Protein AF-A0A662CDY5-F1 (afdb_monomer_lite)

Sequence (95 aa):
MPFSRYDKVDVWFSFLEQEIDLVVVLTEQQEYLVYAGKDLPAFYRSHGIEALHIPVPDFGIPVDLESWQNGLEAVVTASKNGKKVVIHCLAGIGR

Foldseek 3Di:
DAQFPLPPPNVVVVCVVVVAAEEEEAADQVVCCVGNVDRVQVVCVVVNHHYHYQYADVVGGRPPVVSVVVVVVVVVVCVVVVGRYHYDYRNRDDD

pLDDT: mean 97.09, std 1.96, range [88.94, 98.69]

Radius of gyration: 12.73 Å; chains: 1; bounding box: 30×33×29 Å

Structure (mmCIF, N/CA/C/O backbone):
data_AF-A0A662CDY5-F1
#
_entry.id   AF-A0A662CDY5-F1
#
loop_
_atom_site.group_PDB
_atom_site.id
_atom_site.type_symbol
_atom_site.label_atom_id
_atom_site.label_alt_id
_atom_site.label_comp_id
_atom_site.label_asym_id
_atom_site.label_entity_id
_atom_site.label_seq_id
_atom_site.pdbx_PDB_ins_code
_atom_site.Cartn_x
_atom_site.Cartn_y
_atom_site.Cartn_z
_atom_site.occupancy
_atom_site.B_iso_or_equiv
_atom_site.auth_seq_id
_atom_site.auth_comp_id
_atom_site.auth_asym_i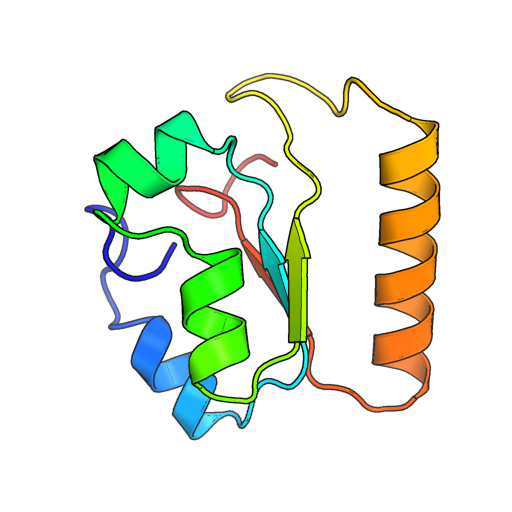d
_atom_site.auth_atom_id
_atom_site.pdbx_PDB_model_num
ATOM 1 N N . MET A 1 1 ? 2.754 -8.994 -2.316 1.00 94.94 1 MET A N 1
ATOM 2 C CA . MET A 1 1 ? 1.590 -8.475 -3.066 1.00 94.94 1 MET A CA 1
ATOM 3 C C . MET A 1 1 ? 0.613 -9.606 -3.341 1.00 94.94 1 MET A C 1
ATOM 5 O O . MET A 1 1 ? 1.096 -10.639 -3.809 1.00 94.94 1 MET A O 1
ATOM 9 N N . PRO A 1 2 ? -0.699 -9.425 -3.111 1.00 96.88 2 PRO A N 1
ATOM 10 C CA . PRO A 1 2 ? -1.716 -10.396 -3.510 1.00 96.88 2 PRO A CA 1
ATOM 11 C C . PRO A 1 2 ? -1.623 -10.807 -4.983 1.00 96.88 2 PRO A C 1
ATOM 13 O O . PRO A 1 2 ? -1.275 -9.983 -5.830 1.00 96.88 2 PRO A O 1
ATOM 16 N N . PHE A 1 3 ? -1.940 -12.067 -5.287 1.00 97.06 3 PHE A N 1
ATOM 17 C CA . PHE A 1 3 ? -2.007 -12.632 -6.650 1.00 97.06 3 PHE A CA 1
ATOM 18 C C . PHE A 1 3 ? -0.682 -12.667 -7.429 1.00 97.06 3 PHE A C 1
ATOM 20 O O . PHE A 1 3 ? -0.667 -13.037 -8.600 1.00 97.06 3 PHE A O 1
ATOM 27 N N . SER A 1 4 ? 0.432 -12.293 -6.801 1.00 96.00 4 SER A N 1
ATOM 28 C CA . SER A 1 4 ? 1.756 -12.322 -7.425 1.00 96.00 4 SER A CA 1
ATOM 29 C C . SER A 1 4 ? 2.499 -13.623 -7.142 1.00 96.00 4 SER A C 1
ATOM 31 O O . SER A 1 4 ? 2.180 -14.347 -6.206 1.00 96.00 4 SER A O 1
ATOM 33 N N . ARG A 1 5 ? 3.599 -13.884 -7.861 1.00 93.69 5 ARG A N 1
ATOM 34 C CA . ARG A 1 5 ? 4.501 -15.018 -7.555 1.00 93.69 5 ARG A CA 1
ATOM 35 C C . ARG A 1 5 ? 5.092 -14.994 -6.133 1.00 93.69 5 ARG A C 1
ATOM 37 O O . ARG A 1 5 ? 5.596 -16.019 -5.660 1.00 93.69 5 ARG A O 1
ATOM 44 N N . TYR A 1 6 ? 5.075 -13.823 -5.490 1.00 92.62 6 TYR A N 1
ATOM 45 C CA . TYR A 1 6 ? 5.528 -13.601 -4.115 1.00 92.62 6 TYR A CA 1
ATOM 46 C C . TYR A 1 6 ? 4.403 -13.768 -3.086 1.00 92.62 6 TYR A C 1
ATOM 48 O O . TYR A 1 6 ? 4.675 -13.723 -1.891 1.00 92.62 6 TYR A O 1
ATOM 56 N N . ASP A 1 7 ? 3.160 -13.973 -3.524 1.00 94.12 7 ASP A N 1
ATOM 57 C CA . ASP A 1 7 ? 2.054 -14.351 -2.652 1.00 94.12 7 ASP A CA 1
ATOM 58 C C . ASP A 1 7 ? 2.203 -15.828 -2.264 1.00 94.12 7 ASP A C 1
ATOM 60 O O . ASP A 1 7 ? 2.007 -16.724 -3.085 1.00 94.12 7 ASP A O 1
ATOM 64 N N . LYS A 1 8 ? 2.679 -16.086 -1.043 1.00 88.94 8 LYS A N 1
ATOM 65 C CA . LYS A 1 8 ? 2.916 -17.448 -0.525 1.00 88.94 8 LYS A CA 1
ATOM 66 C C . LYS A 1 8 ? 1.900 -17.887 0.522 1.00 88.94 8 LYS A C 1
ATOM 68 O O . LYS A 1 8 ? 1.921 -19.048 0.915 1.00 88.94 8 LYS A O 1
ATOM 73 N N . VAL A 1 9 ? 1.084 -16.957 1.003 1.00 89.00 9 VAL A N 1
ATOM 74 C CA . VAL A 1 9 ? 0.211 -17.138 2.171 1.00 89.00 9 VAL A CA 1
ATOM 75 C C . VAL A 1 9 ? -1.201 -16.627 1.907 1.00 89.00 9 VAL A C 1
ATOM 77 O O . VAL A 1 9 ? -1.927 -16.349 2.852 1.00 89.00 9 VAL A O 1
ATOM 80 N N . ASP A 1 10 ? -1.571 -16.471 0.635 1.00 92.62 10 ASP A N 1
ATOM 81 C CA . ASP A 1 10 ? -2.883 -15.979 0.224 1.00 92.62 10 ASP A CA 1
ATOM 82 C C . ASP A 1 10 ? -3.224 -14.625 0.868 1.00 92.62 10 ASP A C 1
ATOM 84 O O . ASP A 1 10 ? -4.257 -14.443 1.512 1.00 92.62 10 ASP A O 1
ATOM 88 N N . VAL A 1 11 ? -2.341 -13.639 0.670 1.00 95.75 11 VAL A N 1
ATOM 89 C CA . VAL A 1 11 ? -2.397 -12.319 1.328 1.00 95.75 11 VAL A CA 1
ATOM 90 C C . VAL A 1 11 ? -3.759 -11.636 1.155 1.00 95.75 11 VAL A C 1
ATOM 92 O O . VAL A 1 11 ? -4.221 -10.947 2.062 1.00 95.75 11 VAL A O 1
ATOM 95 N N . TRP A 1 12 ? -4.429 -11.842 0.016 1.00 97.56 12 TRP A N 1
ATOM 96 C CA . TRP A 1 12 ? -5.784 -11.329 -0.19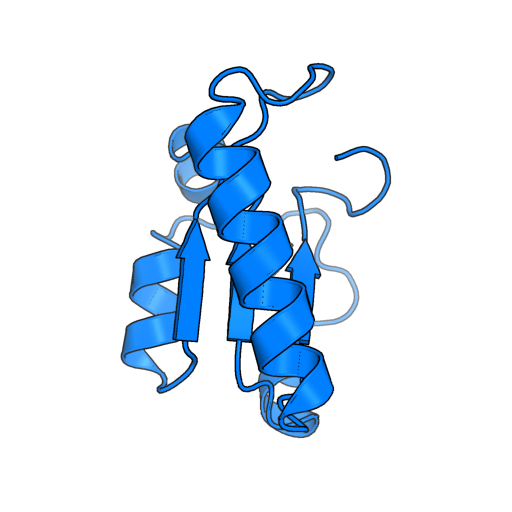6 1.00 97.56 12 TRP A CA 1
ATOM 97 C C . TRP A 1 12 ? -6.788 -11.837 0.845 1.00 97.56 12 TRP A C 1
ATOM 99 O O . TRP A 1 12 ? -7.570 -11.051 1.373 1.00 97.56 12 TRP A O 1
ATOM 109 N N . PHE A 1 13 ? -6.760 -13.129 1.174 1.00 97.12 13 PHE A N 1
ATOM 110 C CA . PHE A 1 13 ? -7.656 -13.690 2.183 1.00 97.12 13 PHE A CA 1
ATOM 111 C C . PHE A 1 13 ? -7.350 -13.121 3.564 1.00 97.12 13 PHE A C 1
ATOM 113 O O . PHE A 1 13 ? -8.279 -12.764 4.282 1.00 97.12 13 PHE A O 1
ATOM 120 N N . SER A 1 14 ? -6.073 -12.910 3.894 1.00 96.69 14 SER A N 1
ATOM 121 C CA . SER A 1 14 ? -5.704 -12.222 5.134 1.00 96.69 14 SER A CA 1
ATOM 122 C C . SER A 1 14 ? -6.256 -10.794 5.199 1.00 96.69 14 SER A C 1
ATOM 124 O O . SER A 1 14 ? -6.608 -10.338 6.282 1.00 96.69 14 SER A O 1
ATOM 126 N N . PHE A 1 15 ? -6.376 -10.082 4.070 1.00 97.50 15 PHE A N 1
ATOM 127 C CA . PHE A 1 15 ? -6.994 -8.749 4.072 1.00 97.50 15 PHE A CA 1
ATOM 128 C C . PHE A 1 15 ? -8.473 -8.813 4.456 1.00 97.50 15 PHE A C 1
ATOM 130 O O . PHE A 1 15 ? -8.951 -7.963 5.204 1.00 97.50 15 PHE A O 1
ATOM 137 N N . LEU A 1 16 ? -9.185 -9.831 3.972 1.00 97.56 16 LEU A N 1
ATOM 138 C CA . LEU A 1 16 ? -10.594 -10.040 4.293 1.00 97.56 16 LEU A CA 1
ATOM 139 C C . LEU A 1 16 ? -10.780 -10.484 5.747 1.00 97.56 16 LEU A C 1
ATOM 141 O O . LEU A 1 16 ? -11.602 -9.912 6.454 1.00 97.56 16 LEU A O 1
ATOM 145 N N . GLU A 1 17 ? -9.994 -11.456 6.211 1.00 97.62 17 GLU A N 1
ATOM 146 C CA . GLU A 1 17 ? -10.059 -11.968 7.588 1.00 97.62 17 GLU A CA 1
ATOM 147 C C . GLU A 1 17 ? -9.742 -10.899 8.632 1.00 97.62 17 GLU A C 1
ATOM 149 O O . GLU A 1 17 ? -10.333 -10.882 9.709 1.00 97.62 17 GLU A O 1
ATOM 154 N N . GLN A 1 18 ? -8.797 -10.009 8.324 1.00 97.31 18 GLN A N 1
ATOM 155 C CA . GLN A 1 18 ? -8.432 -8.911 9.211 1.00 97.31 18 GLN A CA 1
ATOM 156 C C . GLN A 1 18 ? -9.335 -7.688 9.037 1.00 97.31 18 GLN A C 1
ATOM 158 O O . GLN A 1 18 ? -9.177 -6.742 9.803 1.00 97.31 18 GLN A O 1
ATOM 163 N N . GLU A 1 19 ? -10.285 -7.702 8.096 1.00 97.81 19 GLU A N 1
ATOM 164 C CA . GLU A 1 19 ? -11.175 -6.580 7.768 1.00 97.81 19 GLU A CA 1
ATOM 165 C C . GLU A 1 19 ? -10.383 -5.293 7.480 1.00 97.81 19 GLU A C 1
ATOM 167 O O . GLU A 1 19 ? -10.567 -4.266 8.130 1.00 97.81 19 GLU A O 1
ATOM 172 N N . ILE A 1 20 ? -9.424 -5.371 6.556 1.00 98.50 20 ILE A N 1
ATOM 173 C CA . ILE A 1 20 ? -8.583 -4.226 6.188 1.00 98.50 20 ILE A CA 1
ATOM 174 C C . ILE A 1 20 ? -9.432 -3.110 5.575 1.00 98.50 20 ILE A C 1
ATOM 176 O O . ILE A 1 20 ? -10.181 -3.338 4.628 1.00 98.50 20 ILE A O 1
ATOM 180 N N . ASP A 1 21 ? -9.251 -1.889 6.078 1.00 98.62 21 ASP A N 1
ATOM 181 C CA . ASP A 1 21 ? -10.003 -0.707 5.650 1.00 98.62 21 ASP A CA 1
ATOM 182 C C . ASP A 1 21 ? -9.327 0.022 4.482 1.00 98.62 21 ASP A C 1
ATOM 184 O O . ASP A 1 21 ? -10.001 0.557 3.603 1.00 98.62 21 ASP A O 1
ATOM 188 N N . LEU A 1 22 ? -7.988 0.075 4.484 1.00 98.69 22 LEU A N 1
ATOM 189 C CA . LEU A 1 22 ? -7.183 0.817 3.510 1.00 98.69 22 LEU A CA 1
ATOM 190 C C . LEU A 1 22 ? -5.970 0.001 3.057 1.00 98.69 22 LEU A C 1
ATOM 192 O O . LEU A 1 22 ? -5.166 -0.440 3.879 1.00 98.69 22 LEU A O 1
ATOM 196 N N . VAL A 1 23 ? -5.783 -0.107 1.741 1.00 98.62 23 VAL A N 1
ATOM 197 C CA . VAL A 1 23 ? -4.577 -0.675 1.130 1.00 98.62 23 VAL A CA 1
ATOM 198 C C . VAL A 1 23 ? -3.795 0.401 0.384 1.00 98.62 23 VAL A C 1
ATOM 200 O O . VAL A 1 23 ? -4.315 1.085 -0.498 1.00 98.62 23 VAL A O 1
ATOM 203 N N . VAL A 1 24 ? -2.512 0.516 0.708 1.00 98.62 24 VAL A N 1
ATOM 204 C CA . VAL A 1 24 ? -1.550 1.363 0.007 1.00 98.62 24 VAL A CA 1
ATOM 205 C C . VAL A 1 24 ? -0.746 0.508 -0.965 1.00 98.62 24 VAL A C 1
ATOM 207 O O . VAL A 1 24 ? -0.038 -0.420 -0.566 1.00 98.62 24 VAL A O 1
ATOM 210 N N . VAL A 1 25 ? -0.856 0.836 -2.250 1.00 98.50 25 VAL A N 1
ATOM 211 C CA . VAL A 1 25 ? -0.180 0.141 -3.348 1.00 98.50 25 VAL A CA 1
ATOM 212 C C . VAL A 1 25 ? 1.026 0.965 -3.781 1.00 98.50 25 VAL A C 1
ATOM 214 O O . VAL A 1 25 ? 0.864 2.055 -4.326 1.00 98.50 25 VAL A O 1
ATOM 217 N N . LEU A 1 26 ? 2.227 0.429 -3.551 1.00 98.44 26 LEU A N 1
ATOM 218 C CA . LEU A 1 26 ? 3.495 1.079 -3.914 1.00 98.44 26 LEU A CA 1
ATOM 219 C C . LEU A 1 26 ? 4.027 0.653 -5.287 1.00 98.44 26 LEU A C 1
ATOM 221 O O . LEU A 1 26 ? 4.958 1.259 -5.804 1.00 98.44 26 LEU A O 1
ATOM 225 N N . THR A 1 27 ? 3.472 -0.404 -5.881 1.00 98.25 27 THR A N 1
ATOM 226 C CA . THR A 1 27 ? 3.876 -0.856 -7.218 1.00 98.25 27 THR A CA 1
ATOM 227 C C . THR A 1 27 ? 3.387 0.094 -8.303 1.00 98.25 27 THR A C 1
ATOM 229 O O . THR A 1 27 ? 2.255 0.585 -8.245 1.00 98.25 27 THR A O 1
ATOM 232 N N . GLU A 1 28 ? 4.204 0.300 -9.330 1.00 98.12 28 GLU A N 1
ATOM 233 C CA . GLU A 1 28 ? 3.786 0.975 -10.553 1.00 98.12 28 GLU A CA 1
ATOM 234 C C . GLU A 1 28 ? 2.643 0.204 -11.224 1.00 98.12 28 GLU A C 1
ATOM 236 O O . GLU A 1 28 ? 2.458 -1.001 -11.017 1.00 98.12 28 GLU A O 1
ATOM 241 N N . GLN A 1 29 ? 1.856 0.901 -12.045 1.00 98.19 29 GLN A N 1
ATOM 242 C CA . GLN A 1 29 ? 0.692 0.295 -12.688 1.00 98.19 29 GLN A CA 1
ATOM 243 C C . GLN A 1 29 ? 1.065 -0.921 -13.535 1.00 98.19 29 GLN A C 1
ATOM 245 O O . GLN A 1 29 ? 0.407 -1.959 -13.482 1.00 98.19 29 GLN A O 1
ATOM 250 N N . GLN A 1 30 ? 2.155 -0.816 -14.288 1.00 98.00 30 GLN A N 1
ATOM 251 C CA . GLN A 1 30 ? 2.622 -1.897 -15.143 1.00 98.00 30 GLN A CA 1
ATOM 252 C C . GLN A 1 30 ? 3.015 -3.129 -14.316 1.00 98.00 30 GLN A C 1
ATOM 254 O O . GLN A 1 30 ? 2.739 -4.250 -14.735 1.00 98.00 30 GLN A O 1
ATOM 259 N N . GLU A 1 31 ? 3.581 -2.949 -13.119 1.00 98.12 31 GLU A N 1
ATOM 260 C CA . GLU A 1 31 ? 3.968 -4.064 -12.252 1.00 98.12 31 GLU A CA 1
ATOM 261 C C . GLU A 1 31 ? 2.756 -4.856 -11.758 1.00 98.12 31 GLU A C 1
ATOM 263 O O . GLU A 1 31 ? 2.748 -6.081 -11.883 1.00 98.12 31 GLU A O 1
ATOM 268 N N . TYR A 1 32 ? 1.718 -4.204 -11.219 1.00 98.00 32 TYR A N 1
ATOM 269 C CA . TYR A 1 32 ? 0.551 -4.954 -10.744 1.00 98.00 32 TYR A CA 1
ATOM 270 C C . TYR A 1 32 ? -0.249 -5.577 -11.895 1.00 98.00 32 TYR A C 1
ATOM 272 O O . TYR A 1 32 ? -0.777 -6.680 -11.746 1.00 98.00 32 TYR A O 1
ATOM 280 N N . LEU A 1 33 ? -0.269 -4.949 -13.075 1.00 98.25 33 LEU A N 1
ATOM 281 C CA . LEU A 1 33 ? -0.906 -5.539 -14.252 1.00 98.25 33 LEU A CA 1
ATOM 282 C C . LEU A 1 33 ? -0.161 -6.796 -14.711 1.00 98.25 33 LEU A C 1
ATOM 284 O O . LEU A 1 33 ? -0.801 -7.789 -15.046 1.00 98.25 33 LEU A O 1
ATOM 288 N N . VAL A 1 34 ? 1.173 -6.786 -14.676 1.00 97.88 34 VAL A N 1
ATOM 289 C CA . VAL A 1 34 ? 2.002 -7.938 -15.062 1.00 97.88 34 VAL A CA 1
ATOM 290 C C . VAL A 1 34 ? 1.958 -9.048 -14.014 1.00 97.88 34 VAL A C 1
ATOM 292 O O . VAL A 1 34 ? 1.763 -10.211 -14.359 1.00 97.88 34 VAL A O 1
ATOM 295 N N . TYR A 1 35 ? 2.157 -8.718 -12.738 1.00 97.19 35 TYR A N 1
ATOM 296 C CA . TYR A 1 35 ? 2.365 -9.726 -11.699 1.00 97.19 35 TYR A CA 1
ATOM 297 C C . TYR A 1 35 ? 1.082 -10.189 -11.013 1.00 97.19 35 TYR A C 1
ATOM 299 O O . TYR A 1 35 ? 1.066 -11.326 -10.558 1.00 97.19 35 TYR A O 1
ATOM 307 N N . ALA A 1 36 ? 0.041 -9.354 -10.923 1.00 97.25 36 ALA A N 1
ATOM 308 C CA . ALA A 1 36 ? -1.259 -9.737 -10.356 1.00 97.25 36 ALA A CA 1
ATOM 309 C C . ALA A 1 36 ? -2.345 -9.949 -11.425 1.00 97.25 36 ALA A C 1
ATOM 311 O O . ALA A 1 36 ? -3.400 -10.507 -11.119 1.00 97.25 36 ALA A O 1
ATOM 312 N N . GLY A 1 37 ? -2.125 -9.498 -12.668 1.00 97.88 37 GLY A N 1
ATOM 313 C CA . GLY A 1 37 ? -3.113 -9.612 -13.748 1.00 97.88 37 GLY A CA 1
ATOM 314 C C . GLY A 1 37 ? -4.368 -8.763 -13.525 1.00 97.88 37 GLY A C 1
ATOM 315 O O . GLY A 1 37 ? -5.426 -9.077 -14.073 1.00 97.88 37 GLY A O 1
ATOM 316 N N . LYS A 1 38 ? -4.293 -7.745 -12.658 1.00 97.44 38 LYS A N 1
ATOM 317 C CA . LYS A 1 38 ? -5.432 -6.931 -12.208 1.00 97.44 38 LYS A CA 1
ATOM 318 C C . LYS A 1 38 ? -4.989 -5.501 -11.935 1.00 97.44 38 LYS A C 1
ATOM 320 O O . LYS A 1 38 ? -3.875 -5.284 -11.472 1.00 97.44 38 LYS A O 1
ATOM 325 N N . ASP A 1 39 ? -5.892 -4.547 -12.137 1.00 98.50 39 ASP A N 1
ATOM 326 C CA . ASP A 1 39 ? -5.776 -3.220 -11.531 1.00 98.50 39 ASP A CA 1
ATOM 327 C C . ASP A 1 39 ? -6.067 -3.355 -10.030 1.00 98.50 39 ASP A C 1
ATOM 329 O O . ASP A 1 39 ? -7.222 -3.501 -9.627 1.00 98.50 39 ASP A O 1
ATOM 333 N N . LEU A 1 40 ? -5.013 -3.410 -9.209 1.00 98.50 40 LEU A N 1
ATOM 334 C CA . LEU A 1 40 ? -5.147 -3.671 -7.773 1.00 98.50 40 LEU A CA 1
ATOM 335 C C . LEU A 1 40 ? -5.941 -2.579 -7.041 1.00 98.50 40 LEU A C 1
ATOM 337 O O . LEU A 1 40 ? -6.870 -2.941 -6.318 1.00 98.50 40 LEU A O 1
ATOM 341 N N . PRO A 1 41 ? -5.664 -1.270 -7.225 1.00 98.62 41 PRO A N 1
ATOM 342 C CA . PRO A 1 41 ? -6.489 -0.230 -6.620 1.00 98.62 41 PRO A CA 1
ATOM 343 C C . PRO A 1 41 ? -7.974 -0.336 -6.988 1.00 98.62 41 PRO A C 1
ATOM 345 O O . PRO A 1 41 ? -8.829 -0.193 -6.114 1.00 98.62 41 PRO A O 1
ATOM 348 N N . ALA A 1 42 ? -8.304 -0.598 -8.257 1.00 98.62 42 ALA A N 1
ATOM 349 C CA . ALA A 1 42 ? -9.694 -0.783 -8.671 1.00 98.62 42 ALA A CA 1
ATOM 350 C C . ALA A 1 42 ? -10.314 -2.050 -8.060 1.00 98.62 42 ALA A C 1
ATOM 352 O O . ALA A 1 42 ? -11.450 -2.010 -7.586 1.00 98.62 42 ALA A O 1
ATOM 353 N N . PHE A 1 43 ? -9.560 -3.151 -8.025 1.00 98.62 43 PHE A N 1
ATOM 354 C CA . PHE A 1 43 ? -9.985 -4.418 -7.436 1.00 98.62 43 PHE A CA 1
ATOM 355 C C . PHE A 1 43 ? -10.293 -4.283 -5.940 1.00 98.62 43 PHE A C 1
ATOM 357 O O . PHE A 1 43 ? -11.337 -4.747 -5.494 1.00 98.62 43 PHE A O 1
ATOM 364 N N . TYR A 1 44 ? -9.444 -3.621 -5.152 1.00 98.62 44 TYR A N 1
ATOM 365 C CA . TYR A 1 44 ? -9.714 -3.423 -3.723 1.00 98.62 44 TYR A CA 1
ATOM 366 C C . TYR A 1 44 ? -10.972 -2.577 -3.495 1.00 98.62 44 TYR A C 1
ATOM 368 O O . TYR A 1 44 ? -11.854 -2.981 -2.735 1.00 98.62 44 TYR A O 1
ATOM 376 N N . ARG A 1 45 ? -11.126 -1.472 -4.242 1.00 98.62 45 ARG A N 1
ATOM 377 C CA . ARG A 1 45 ? -12.323 -0.617 -4.157 1.00 98.62 45 ARG A CA 1
ATOM 378 C C . ARG A 1 45 ? -13.599 -1.357 -4.540 1.00 98.62 45 ARG A C 1
ATOM 380 O O . ARG A 1 45 ? -14.626 -1.149 -3.900 1.00 98.62 45 ARG A O 1
ATOM 387 N N . SER A 1 46 ? -13.552 -2.252 -5.531 1.00 98.31 46 SER A N 1
ATOM 388 C CA . SER A 1 46 ? -14.721 -3.059 -5.910 1.00 98.31 46 SER A CA 1
ATOM 389 C C . SER A 1 46 ? -15.144 -4.063 -4.832 1.00 98.31 46 SER A C 1
ATOM 391 O O . SER A 1 46 ? -16.246 -4.595 -4.910 1.00 98.31 46 SER A O 1
ATOM 393 N N . HIS A 1 47 ? -14.285 -4.325 -3.843 1.00 98.19 47 HIS A N 1
ATOM 394 C CA . HIS A 1 47 ? -14.558 -5.183 -2.687 1.00 98.19 47 HIS A CA 1
ATOM 395 C C . HIS A 1 47 ? -14.770 -4.376 -1.395 1.00 98.19 47 HIS A C 1
ATOM 397 O O . HIS A 1 47 ? -14.757 -4.946 -0.310 1.00 98.19 47 HIS A O 1
ATOM 403 N N . GLY A 1 48 ? -14.982 -3.059 -1.500 1.00 98.12 48 GLY A N 1
ATOM 404 C CA . GLY A 1 48 ? -15.289 -2.197 -0.356 1.00 98.12 48 GLY A CA 1
ATOM 405 C C . GLY A 1 48 ? -14.078 -1.758 0.470 1.00 98.12 48 GLY A C 1
ATOM 406 O O . GLY A 1 48 ? -14.272 -1.151 1.516 1.00 98.12 48 GLY A O 1
ATOM 407 N N . ILE A 1 49 ? -12.853 -2.022 0.007 1.00 98.56 49 ILE A N 1
ATOM 408 C CA . ILE A 1 49 ? -11.618 -1.602 0.677 1.00 98.56 49 ILE A CA 1
ATOM 409 C C . ILE A 1 49 ? -11.110 -0.314 0.021 1.00 98.56 49 ILE A C 1
ATOM 411 O O . ILE A 1 49 ? -10.988 -0.233 -1.206 1.00 98.56 49 ILE A O 1
ATOM 415 N N . GLU A 1 50 ? -10.792 0.710 0.813 1.00 98.44 50 GLU A N 1
ATOM 416 C CA . GLU A 1 50 ? -10.176 1.927 0.284 1.00 98.44 50 GLU A CA 1
ATOM 417 C C . GLU A 1 50 ? -8.791 1.608 -0.293 1.00 98.44 50 GLU A C 1
ATOM 419 O O . GLU A 1 50 ? -8.047 0.780 0.232 1.00 98.44 50 GLU A O 1
ATOM 424 N N . ALA A 1 51 ? -8.415 2.278 -1.383 1.00 98.44 51 ALA A N 1
ATOM 425 C CA . ALA A 1 51 ? -7.122 2.048 -2.018 1.00 98.44 51 ALA A CA 1
ATOM 426 C C . ALA A 1 51 ? -6.426 3.354 -2.388 1.00 98.44 51 ALA A C 1
ATOM 428 O O . ALA A 1 51 ? -6.955 4.145 -3.181 1.00 98.44 51 ALA A O 1
ATO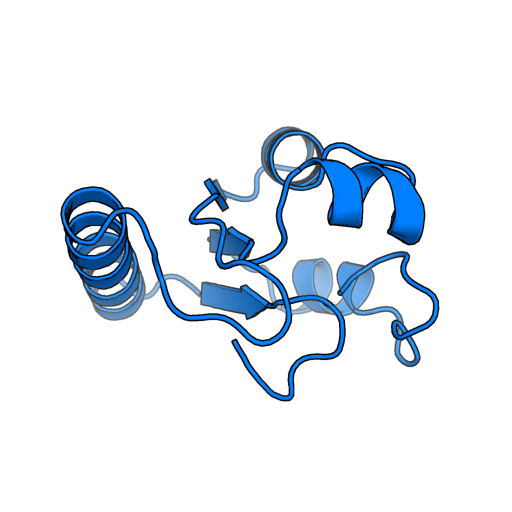M 429 N N . LEU A 1 52 ? -5.214 3.522 -1.862 1.00 98.19 52 LEU A N 1
ATOM 430 C CA . LEU A 1 52 ? -4.300 4.609 -2.184 1.00 98.19 52 LEU A CA 1
ATOM 431 C C . LEU A 1 52 ? -3.187 4.072 -3.089 1.00 98.19 52 LEU A C 1
ATOM 433 O O . LEU A 1 52 ? -2.451 3.165 -2.708 1.00 98.19 52 LEU A O 1
ATOM 437 N N . HIS A 1 53 ? -3.059 4.629 -4.293 1.00 98.19 53 HIS A N 1
ATOM 438 C CA . HIS A 1 53 ? -1.974 4.290 -5.214 1.00 98.19 53 HIS A CA 1
ATOM 439 C C . HIS A 1 53 ? -0.932 5.403 -5.181 1.00 98.19 53 HIS A C 1
ATOM 441 O O . HIS A 1 53 ? -1.197 6.503 -5.652 1.00 98.19 53 HIS A O 1
ATOM 447 N N . ILE A 1 54 ? 0.228 5.108 -4.600 1.00 97.56 54 ILE A N 1
ATOM 448 C CA . ILE A 1 54 ? 1.377 6.016 -4.515 1.00 97.56 54 ILE A CA 1
ATOM 449 C C . ILE A 1 54 ? 2.601 5.265 -5.056 1.00 97.56 54 ILE A C 1
ATOM 451 O O . ILE A 1 54 ? 3.345 4.659 -4.283 1.00 97.56 54 ILE A O 1
ATOM 455 N N . PRO A 1 55 ? 2.756 5.198 -6.392 1.00 97.75 55 PRO A N 1
ATOM 456 C CA . PRO A 1 55 ? 3.750 4.341 -7.021 1.00 97.75 55 PRO A CA 1
ATOM 457 C C . PRO A 1 55 ? 5.175 4.794 -6.702 1.00 97.75 55 PRO A C 1
ATOM 459 O O . PRO A 1 55 ? 5.511 5.975 -6.783 1.00 97.75 55 PRO A O 1
ATOM 462 N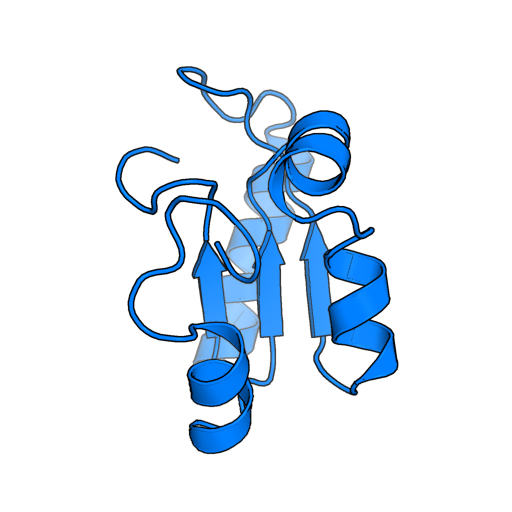 N . VAL A 1 56 ? 6.029 3.821 -6.404 1.00 98.00 56 VAL A N 1
ATOM 463 C CA . VAL A 1 56 ? 7.473 3.988 -6.255 1.00 98.00 56 VAL A CA 1
ATOM 464 C C . VAL A 1 56 ? 8.147 3.043 -7.253 1.00 98.00 56 VAL A C 1
ATOM 466 O O . VAL A 1 56 ? 7.841 1.844 -7.218 1.00 98.00 56 VAL A O 1
ATOM 469 N N . PRO A 1 57 ? 9.043 3.536 -8.131 1.00 97.62 57 PRO A N 1
ATOM 470 C CA . PRO A 1 57 ? 9.761 2.686 -9.077 1.00 97.62 57 PRO A CA 1
ATOM 471 C C . PRO A 1 57 ? 10.531 1.567 -8.375 1.00 97.62 57 PRO A C 1
ATOM 473 O O . PRO A 1 57 ? 11.076 1.762 -7.282 1.00 97.62 57 PRO A O 1
ATOM 476 N N . ASP A 1 58 ? 10.595 0.387 -8.993 1.00 96.75 58 ASP A N 1
ATOM 477 C CA . ASP A 1 58 ? 11.370 -0.724 -8.437 1.00 96.75 58 ASP A CA 1
ATOM 478 C C . ASP A 1 58 ? 12.860 -0.354 -8.344 1.00 96.75 58 ASP A C 1
ATOM 480 O O . ASP A 1 58 ? 13.420 0.250 -9.259 1.00 96.75 58 ASP A O 1
ATOM 484 N N . PHE A 1 59 ? 13.493 -0.673 -7.210 1.00 96.06 59 PHE A N 1
ATOM 485 C CA . PHE A 1 59 ? 14.850 -0.216 -6.852 1.00 96.06 59 PHE A CA 1
ATOM 486 C C . PHE A 1 59 ? 15.053 1.316 -6.839 1.00 96.06 59 PHE A C 1
ATOM 488 O O . PHE A 1 59 ? 16.192 1.786 -6.845 1.00 96.06 59 PHE A O 1
ATOM 495 N N . GLY A 1 60 ? 13.969 2.095 -6.803 1.00 95.88 60 GLY A N 1
ATOM 496 C CA . GLY A 1 60 ? 13.988 3.553 -6.766 1.00 95.88 60 GLY A CA 1
ATOM 497 C C . GLY A 1 60 ? 13.499 4.149 -5.446 1.00 95.88 60 GLY A C 1
ATOM 498 O O . GLY A 1 60 ? 13.328 3.467 -4.436 1.00 95.88 60 GLY A O 1
ATOM 499 N N . ILE A 1 61 ? 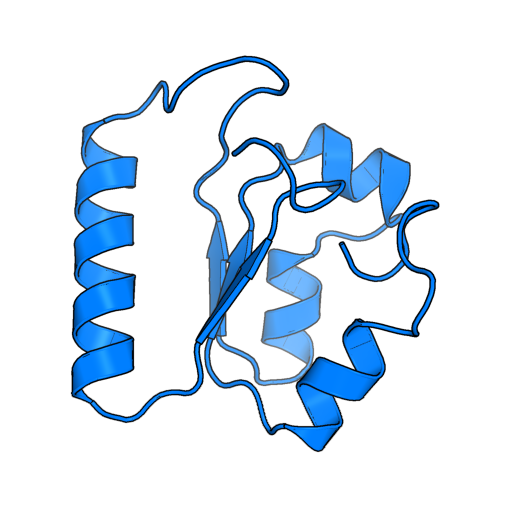13.264 5.459 -5.487 1.00 96.62 61 ILE A N 1
ATOM 500 C CA . ILE A 1 61 ? 12.649 6.259 -4.421 1.00 96.62 61 ILE A CA 1
ATOM 501 C C . ILE A 1 61 ? 11.402 6.967 -4.976 1.00 96.62 61 ILE A C 1
ATOM 503 O O . ILE A 1 61 ? 11.266 7.051 -6.202 1.00 96.62 61 ILE A O 1
ATOM 507 N N . PRO A 1 62 ? 10.492 7.478 -4.124 1.00 97.12 62 PRO A N 1
ATOM 508 C CA . PRO A 1 62 ? 9.347 8.254 -4.587 1.00 97.12 62 PRO A CA 1
ATOM 509 C C . PRO A 1 62 ? 9.792 9.416 -5.481 1.00 97.12 62 PRO A C 1
ATOM 511 O O . PRO A 1 62 ? 10.658 10.204 -5.102 1.00 97.12 62 PRO A O 1
ATOM 514 N N . VAL A 1 63 ? 9.209 9.498 -6.677 1.00 96.50 63 VAL A N 1
ATOM 515 C CA . VAL A 1 63 ? 9.539 10.537 -7.668 1.00 96.50 63 VAL A CA 1
ATOM 516 C C . VAL A 1 63 ? 8.661 11.778 -7.509 1.00 96.50 63 VAL A C 1
ATOM 518 O O . VAL A 1 63 ? 9.134 12.896 -7.690 1.00 96.50 63 VAL A O 1
ATOM 521 N N . ASP A 1 64 ? 7.401 11.580 -7.122 1.00 96.06 64 ASP A N 1
ATOM 522 C CA . ASP A 1 64 ? 6.450 12.640 -6.799 1.00 96.06 64 ASP A CA 1
ATOM 523 C C . ASP A 1 64 ? 6.397 12.820 -5.276 1.00 96.06 64 ASP A C 1
ATOM 525 O O . ASP A 1 64 ? 5.677 12.116 -4.564 1.00 96.06 64 ASP A O 1
ATOM 529 N N . LEU A 1 65 ? 7.224 13.737 -4.768 1.00 96.25 65 LEU A N 1
ATOM 530 C CA . LEU A 1 65 ? 7.356 13.984 -3.331 1.00 96.25 65 LEU A CA 1
ATOM 531 C C . LEU A 1 65 ? 6.105 14.622 -2.719 1.00 96.25 65 LEU A C 1
ATOM 533 O O . LEU A 1 65 ? 5.841 14.411 -1.537 1.00 96.25 65 LEU A O 1
ATOM 537 N N . GLU A 1 66 ? 5.331 15.376 -3.501 1.00 97.06 66 GLU A N 1
ATOM 538 C CA . GLU A 1 66 ? 4.084 15.978 -3.029 1.00 97.06 66 GLU A CA 1
ATOM 539 C C . GLU A 1 66 ? 3.018 14.894 -2.849 1.00 97.06 66 GLU A C 1
ATOM 541 O O . GLU A 1 66 ? 2.448 14.759 -1.764 1.00 97.06 66 GLU A O 1
ATOM 546 N N . SER A 1 67 ? 2.810 14.047 -3.863 1.00 95.12 67 SER A N 1
ATOM 547 C CA . SER A 1 67 ? 1.903 12.902 -3.742 1.00 95.12 67 SER A CA 1
ATOM 548 C C . SER A 1 67 ? 2.351 11.933 -2.646 1.00 95.12 67 SER A C 1
ATOM 550 O O . SER A 1 67 ? 1.504 11.355 -1.962 1.00 95.12 67 SER A O 1
ATOM 552 N N . TRP A 1 68 ? 3.660 11.745 -2.467 1.00 97.19 68 TRP A N 1
ATOM 553 C CA . TRP A 1 68 ? 4.207 10.922 -1.392 1.00 97.19 68 TRP A CA 1
ATOM 554 C C . TRP A 1 68 ? 3.875 11.495 -0.012 1.00 97.19 68 TRP A C 1
ATOM 556 O O . TRP A 1 68 ? 3.347 10.777 0.837 1.00 97.19 68 TRP A O 1
ATOM 566 N N . GLN A 1 69 ? 4.123 12.791 0.199 1.00 97.88 69 GLN A N 1
ATOM 567 C CA . GLN A 1 69 ? 3.831 13.469 1.460 1.00 97.88 69 GLN A CA 1
ATOM 568 C C . GLN A 1 69 ? 2.330 13.433 1.781 1.00 97.88 69 GLN A C 1
ATOM 570 O O . GLN A 1 69 ? 1.947 13.040 2.884 1.00 97.88 69 GLN A O 1
ATOM 575 N N . ASN A 1 70 ? 1.478 13.736 0.799 1.00 97.75 70 ASN A N 1
ATOM 576 C CA . ASN A 1 70 ? 0.024 13.645 0.940 1.00 97.75 70 ASN A CA 1
ATOM 577 C C . ASN A 1 70 ? -0.424 12.213 1.283 1.00 97.75 70 ASN A C 1
ATOM 579 O O . ASN A 1 70 ? -1.305 12.004 2.119 1.00 97.75 70 ASN A O 1
ATOM 583 N N . GLY A 1 71 ? 0.206 11.206 0.669 1.00 97.19 71 GLY A N 1
ATOM 584 C CA . GLY A 1 71 ? -0.057 9.799 0.955 1.00 97.19 71 GLY A CA 1
ATOM 585 C C . GLY A 1 71 ? 0.333 9.391 2.377 1.00 97.19 71 GLY A C 1
ATOM 586 O O . GLY A 1 71 ? -0.450 8.728 3.059 1.00 97.19 71 GLY A O 1
ATOM 587 N N . LEU A 1 72 ? 1.500 9.829 2.859 1.00 97.38 72 LEU A N 1
ATOM 588 C CA . LEU A 1 72 ? 1.930 9.614 4.244 1.00 97.38 72 LEU A CA 1
ATOM 589 C C . LEU A 1 72 ? 0.937 10.228 5.238 1.00 97.38 72 LEU A C 1
ATOM 591 O O . LEU A 1 72 ? 0.538 9.571 6.200 1.00 97.38 72 LEU A O 1
ATOM 595 N N . GLU A 1 73 ? 0.496 11.462 4.994 1.00 98.31 73 GLU A N 1
ATOM 596 C CA . GLU A 1 73 ? -0.490 12.140 5.841 1.00 98.31 73 GLU A CA 1
ATOM 597 C C . GLU A 1 73 ? -1.837 11.409 5.861 1.00 98.31 73 GLU A C 1
ATOM 599 O O . GLU A 1 73 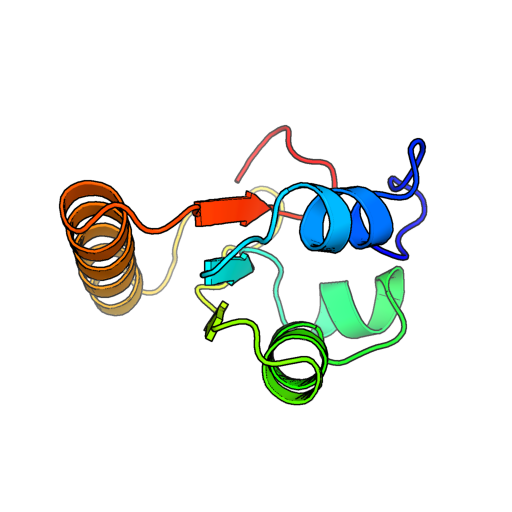? -2.435 11.248 6.932 1.00 98.31 73 GLU A O 1
ATOM 604 N N . ALA A 1 74 ? -2.283 10.890 4.713 1.00 98.06 74 ALA A N 1
ATOM 605 C CA . ALA A 1 74 ? -3.491 10.077 4.618 1.00 98.06 74 ALA A CA 1
ATOM 606 C C . ALA A 1 74 ? -3.373 8.778 5.434 1.00 98.06 74 ALA A C 1
ATOM 608 O O . ALA A 1 74 ? -4.284 8.448 6.197 1.00 98.06 74 ALA A O 1
ATOM 609 N N . VAL A 1 75 ? -2.240 8.073 5.345 1.00 98.19 75 VAL A N 1
ATOM 610 C CA . VAL A 1 75 ? -1.979 6.835 6.103 1.00 98.19 75 VAL A CA 1
ATOM 611 C C . VAL A 1 75 ? -1.932 7.090 7.609 1.00 98.19 75 VAL A C 1
ATOM 613 O O . VAL A 1 75 ? -2.542 6.349 8.388 1.00 98.19 75 VAL A O 1
ATOM 616 N N . VAL A 1 76 ? -1.240 8.152 8.032 1.00 98.31 76 VAL A N 1
ATOM 617 C CA . VAL A 1 76 ? -1.148 8.544 9.445 1.00 98.31 76 VAL A CA 1
ATOM 618 C C . VAL A 1 76 ? -2.527 8.912 9.985 1.00 98.31 76 VAL A C 1
ATOM 620 O O . VAL A 1 76 ? -2.893 8.487 11.081 1.00 98.31 76 VAL A O 1
ATOM 623 N N . THR A 1 77 ? -3.309 9.674 9.222 1.00 98.44 77 THR A N 1
ATOM 624 C CA . THR A 1 77 ? -4.669 10.073 9.607 1.00 98.44 77 THR A CA 1
ATOM 625 C C . THR A 1 77 ? -5.598 8.864 9.704 1.00 98.44 77 THR A C 1
ATOM 627 O O . THR A 1 77 ? -6.295 8.715 10.705 1.00 98.44 77 THR A O 1
ATOM 630 N N . ALA A 1 78 ? -5.568 7.959 8.719 1.00 98.25 78 ALA A N 1
ATOM 631 C CA . ALA A 1 78 ? -6.343 6.719 8.736 1.00 98.25 78 ALA A CA 1
ATOM 632 C C . ALA A 1 78 ? -6.024 5.872 9.977 1.00 98.25 78 ALA A C 1
ATOM 634 O O . ALA A 1 78 ? -6.933 5.505 10.723 1.00 98.25 78 ALA A O 1
ATOM 635 N N . SER A 1 79 ? -4.735 5.653 10.246 1.00 97.25 79 SER A N 1
ATOM 636 C CA . SER A 1 79 ? -4.271 4.895 11.413 1.00 97.25 79 SER A CA 1
ATOM 637 C C . SER A 1 79 ? -4.713 5.538 12.733 1.00 97.25 79 SER A C 1
ATOM 639 O O . SER A 1 79 ? -5.203 4.851 13.626 1.00 97.25 79 SER A O 1
ATOM 641 N N . LYS A 1 80 ? -4.602 6.870 12.861 1.00 98.25 80 LYS A N 1
ATOM 642 C CA . LYS A 1 80 ? -5.057 7.612 14.054 1.00 98.25 80 LYS A CA 1
ATOM 643 C C . LYS A 1 80 ? -6.566 7.518 14.279 1.00 98.25 80 LYS A C 1
ATOM 645 O O . LYS A 1 80 ? -7.006 7.561 15.424 1.00 98.25 80 LYS A O 1
ATOM 650 N N . ASN A 1 81 ? -7.337 7.363 13.208 1.00 98.12 81 ASN A N 1
ATOM 651 C CA . ASN A 1 81 ? -8.784 7.178 13.260 1.00 98.12 81 ASN A CA 1
ATOM 652 C C . ASN A 1 81 ? -9.198 5.711 13.475 1.00 98.12 81 ASN A C 1
ATOM 654 O O . ASN A 1 81 ? -10.385 5.403 13.408 1.00 98.12 81 ASN A O 1
ATOM 658 N N . GLY A 1 82 ? -8.244 4.808 13.733 1.00 98.06 82 GLY A N 1
ATOM 659 C CA . GLY A 1 82 ? -8.508 3.401 14.032 1.00 98.06 82 GLY A CA 1
ATOM 660 C C . GLY A 1 82 ? -8.696 2.504 12.808 1.00 98.06 82 GLY A C 1
ATOM 661 O O . GLY A 1 82 ? -9.065 1.346 12.987 1.00 98.06 82 GLY A O 1
ATOM 662 N N . LYS A 1 83 ? -8.433 2.997 11.588 1.00 98.38 83 LYS A N 1
ATOM 663 C CA . LYS A 1 83 ? -8.482 2.161 10.381 1.00 98.38 83 LYS A CA 1
ATOM 664 C C . LYS A 1 83 ? -7.341 1.143 10.380 1.00 98.38 83 LYS A C 1
ATOM 666 O O . LYS A 1 83 ? -6.195 1.484 10.685 1.00 98.38 83 LYS A O 1
ATOM 671 N N . LYS A 1 84 ? -7.633 -0.087 9.966 1.00 98.50 84 LYS A N 1
ATOM 672 C CA . LYS A 1 84 ? -6.653 -1.143 9.705 1.00 98.50 84 LYS A CA 1
ATOM 673 C C . LYS A 1 84 ? -6.039 -0.907 8.327 1.00 98.50 84 LYS A C 1
ATOM 675 O O . LYS A 1 84 ? -6.697 -1.079 7.301 1.00 98.50 84 LYS A O 1
ATOM 680 N N . VAL A 1 85 ? -4.781 -0.474 8.308 1.00 98.44 85 VAL A N 1
ATOM 681 C CA . VAL A 1 85 ? -4.065 -0.107 7.079 1.00 98.44 85 VAL A CA 1
ATOM 682 C C . VAL A 1 85 ? -3.047 -1.182 6.714 1.00 98.44 85 VAL A C 1
ATOM 684 O O . VAL A 1 85 ? -2.266 -1.613 7.561 1.00 98.44 85 VAL A O 1
ATOM 687 N N . VAL A 1 86 ? -3.007 -1.568 5.439 1.00 97.94 86 VAL A N 1
ATOM 688 C CA . VAL A 1 86 ? -1.931 -2.383 4.863 1.00 97.94 86 VAL A CA 1
ATOM 689 C C . VAL A 1 86 ? -1.165 -1.578 3.827 1.00 97.94 86 VAL A C 1
ATOM 691 O O . VAL A 1 86 ? -1.747 -0.850 3.029 1.00 97.94 86 VAL A O 1
ATOM 694 N N . ILE A 1 87 ? 0.153 -1.756 3.801 1.00 97.81 87 ILE A N 1
ATOM 695 C CA . ILE A 1 87 ? 1.049 -1.181 2.800 1.00 97.81 87 ILE A CA 1
ATOM 696 C C . ILE A 1 87 ? 1.797 -2.330 2.133 1.00 97.81 87 ILE A C 1
ATOM 698 O O . ILE A 1 87 ? 2.308 -3.214 2.822 1.00 97.81 87 ILE A O 1
ATOM 702 N N . HIS A 1 88 ? 1.861 -2.343 0.801 1.00 97.38 88 HIS A N 1
ATOM 703 C CA . HIS A 1 88 ? 2.665 -3.330 0.091 1.00 97.38 88 HIS A CA 1
ATOM 704 C C . HIS A 1 88 ? 3.306 -2.776 -1.188 1.00 97.38 88 HIS A C 1
ATOM 706 O O . HIS A 1 88 ? 2.720 -1.990 -1.932 1.00 97.38 88 HIS A O 1
ATOM 712 N N . CYS A 1 89 ? 4.495 -3.288 -1.499 1.00 96.69 89 CYS A N 1
ATOM 713 C CA . CYS A 1 89 ? 5.078 -3.276 -2.839 1.00 96.69 89 CYS A CA 1
ATOM 714 C C . CYS A 1 89 ? 4.931 -4.671 -3.471 1.00 96.69 89 CYS A C 1
ATOM 716 O O . CYS A 1 89 ? 3.960 -5.373 -3.174 1.00 96.69 89 CYS A O 1
ATOM 718 N N . LEU A 1 90 ? 5.864 -5.097 -4.329 1.00 96.81 90 LEU A N 1
ATOM 719 C CA . LEU A 1 90 ? 5.824 -6.419 -4.958 1.00 96.81 90 LEU A CA 1
ATOM 720 C C . LEU A 1 90 ? 6.120 -7.542 -3.942 1.00 96.81 90 LEU A C 1
ATOM 722 O O . LEU A 1 90 ? 5.238 -8.346 -3.626 1.00 96.81 90 LEU A O 1
ATOM 726 N N . ALA A 1 91 ? 7.341 -7.565 -3.396 1.00 94.62 91 ALA A N 1
ATOM 727 C CA . ALA A 1 91 ? 7.817 -8.604 -2.473 1.00 94.62 91 ALA A CA 1
ATOM 728 C C . ALA A 1 91 ? 7.764 -8.211 -0.983 1.00 94.62 91 ALA A C 1
ATOM 730 O O . ALA A 1 91 ? 7.926 -9.079 -0.134 1.00 94.62 91 ALA A O 1
ATOM 731 N N . GLY A 1 92 ? 7.528 -6.932 -0.660 1.00 93.19 92 GLY A N 1
ATOM 732 C CA . GLY A 1 92 ? 7.433 -6.444 0.725 1.00 93.19 92 GLY A CA 1
ATOM 733 C C . GLY A 1 92 ? 8.774 -6.286 1.455 1.00 93.19 92 GLY A C 1
ATOM 734 O O . GLY A 1 92 ? 8.828 -6.524 2.654 1.00 93.19 92 GLY A O 1
ATOM 735 N N . ILE A 1 93 ? 9.861 -5.952 0.743 1.00 91.25 93 ILE A N 1
ATOM 736 C CA . ILE A 1 93 ? 11.234 -5.919 1.306 1.00 91.25 93 ILE A CA 1
ATOM 737 C C . ILE A 1 93 ? 11.973 -4.584 1.038 1.00 91.25 93 ILE A C 1
ATOM 739 O O . ILE A 1 93 ? 13.038 -4.360 1.601 1.00 91.25 93 ILE A O 1
ATOM 743 N N . GLY A 1 94 ? 11.447 -3.689 0.193 1.00 92.75 94 GLY A N 1
ATOM 744 C CA . GLY A 1 94 ? 12.195 -2.513 -0.286 1.00 92.75 94 GLY A CA 1
ATOM 745 C C . GLY A 1 94 ? 11.448 -1.194 -0.122 1.00 92.75 94 GLY A C 1
ATOM 746 O O . GLY A 1 94 ? 11.689 -0.467 0.834 1.00 92.75 94 GLY A O 1
ATOM 747 N N . ARG A 1 95 ? 10.584 -0.903 -1.099 1.00 94.81 95 ARG A N 1
ATOM 748 C CA . ARG A 1 95 ? 9.627 0.213 -1.069 1.00 94.81 95 ARG A CA 1
ATOM 749 C C . ARG A 1 95 ? 8.680 0.056 0.110 1.00 94.81 95 ARG A C 1
ATOM 751 O O . ARG A 1 95 ? 8.441 1.075 0.785 1.00 94.81 95 ARG A O 1
#

Secondary structure (DSSP, 8-state):
-TTSTT--S-HHHHHHHTT--EEEE-S-HHHHHHHTSS-HHHHHHHTT-EEEE----TTS--S-HHHHHHHHHHHHHHHHTT--EEEE-SSSS--